Protein AF-A0AAN8UKU8-F1 (afdb_monomer_lite)

Structure (mmCIF, N/CA/C/O backbone):
data_AF-A0AAN8UKU8-F1
#
_entry.id   AF-A0AAN8UKU8-F1
#
loop_
_atom_site.group_PDB
_atom_site.id
_atom_site.type_symbol
_atom_site.label_atom_id
_atom_site.label_alt_id
_atom_site.label_comp_id
_atom_site.label_asym_id
_atom_site.label_entity_id
_atom_site.label_seq_id
_atom_site.pdbx_PDB_ins_code
_atom_site.Cartn_x
_atom_site.Cartn_y
_atom_site.Cartn_z
_atom_site.occupancy
_atom_site.B_iso_or_equiv
_atom_site.auth_seq_id
_atom_site.auth_comp_id
_atom_site.auth_asym_id
_atom_site.auth_atom_id
_atom_site.pdbx_PDB_model_num
ATOM 1 N N . MET A 1 1 ? 60.466 -9.445 -64.587 1.00 42.38 1 MET A N 1
ATOM 2 C CA . MET A 1 1 ? 59.742 -8.185 -64.861 1.00 42.38 1 MET A CA 1
ATOM 3 C C . MET A 1 1 ? 58.478 -8.223 -64.010 1.00 42.38 1 MET A C 1
ATOM 5 O O . MET A 1 1 ? 57.648 -9.085 -64.253 1.00 42.38 1 MET A O 1
ATOM 9 N N . TRP A 1 2 ? 58.398 -7.445 -62.928 1.00 45.12 2 TRP A N 1
ATOM 10 C CA . TRP A 1 2 ? 57.288 -7.535 -61.964 1.00 45.12 2 TRP A CA 1
ATOM 11 C C . TRP A 1 2 ? 56.261 -6.447 -62.275 1.00 45.12 2 TRP A C 1
ATOM 13 O O . TRP A 1 2 ? 56.602 -5.266 -62.288 1.00 45.12 2 TRP A O 1
ATOM 23 N N . ILE A 1 3 ? 55.022 -6.844 -62.565 1.00 56.66 3 ILE A N 1
ATOM 24 C CA . ILE A 1 3 ? 53.928 -5.920 -62.880 1.00 56.66 3 ILE A CA 1
ATOM 25 C C . ILE A 1 3 ? 53.310 -5.457 -61.562 1.00 56.66 3 ILE A C 1
ATOM 27 O O . ILE A 1 3 ? 52.819 -6.264 -60.774 1.00 56.66 3 ILE A O 1
ATOM 31 N N . ARG A 1 4 ? 53.346 -4.147 -61.314 1.00 57.72 4 ARG A N 1
ATOM 32 C CA . ARG A 1 4 ? 52.720 -3.527 -60.146 1.00 57.72 4 ARG A CA 1
ATOM 33 C C . ARG A 1 4 ? 51.265 -3.208 -60.477 1.00 57.72 4 ARG A C 1
ATOM 35 O O . ARG A 1 4 ? 50.993 -2.335 -61.296 1.00 57.72 4 ARG A O 1
ATOM 42 N N . VAL A 1 5 ? 50.337 -3.934 -59.861 1.00 67.69 5 VAL A N 1
ATOM 43 C CA . VAL A 1 5 ? 48.897 -3.693 -60.011 1.00 67.69 5 VAL A CA 1
ATOM 44 C C . VAL A 1 5 ? 48.490 -2.592 -59.034 1.00 67.69 5 VAL A C 1
ATOM 46 O O . VAL A 1 5 ? 48.584 -2.763 -57.821 1.00 67.69 5 VAL A O 1
ATOM 49 N N . ASN A 1 6 ? 48.067 -1.443 -59.561 1.00 62.97 6 ASN A N 1
ATOM 50 C CA . ASN A 1 6 ? 47.547 -0.337 -58.761 1.00 62.97 6 ASN A CA 1
ATOM 51 C C . ASN A 1 6 ? 46.063 -0.576 -58.464 1.00 62.97 6 ASN A C 1
ATOM 53 O O . ASN A 1 6 ? 45.218 -0.432 -59.347 1.00 62.97 6 ASN A O 1
ATOM 57 N N . PHE A 1 7 ? 45.743 -0.917 -57.217 1.00 62.22 7 PHE A N 1
ATOM 58 C CA . PHE A 1 7 ? 44.364 -0.978 -56.743 1.00 62.22 7 PHE A CA 1
ATOM 59 C C . PHE A 1 7 ? 43.878 0.451 -56.457 1.00 62.22 7 PHE A C 1
ATOM 61 O O . PHE A 1 7 ? 44.366 1.108 -55.537 1.00 62.22 7 PHE A O 1
ATOM 68 N N . ARG A 1 8 ? 42.955 0.973 -57.274 1.00 66.88 8 ARG A N 1
ATOM 69 C CA . ARG A 1 8 ? 42.298 2.258 -56.997 1.00 66.88 8 ARG A CA 1
ATOM 70 C C . ARG A 1 8 ? 41.259 2.041 -55.900 1.00 66.88 8 ARG A C 1
ATOM 72 O O . ARG A 1 8 ? 40.207 1.470 -56.158 1.00 66.88 8 ARG A O 1
ATOM 79 N N . ILE A 1 9 ? 41.554 2.513 -54.694 1.00 64.25 9 ILE A N 1
ATOM 80 C CA . ILE A 1 9 ? 40.576 2.603 -53.606 1.00 64.25 9 ILE A CA 1
ATOM 81 C C . ILE A 1 9 ? 39.624 3.753 -53.968 1.00 64.25 9 ILE A C 1
ATOM 83 O O . ILE A 1 9 ? 39.994 4.924 -53.897 1.00 64.25 9 ILE A O 1
ATOM 87 N N . SER A 1 10 ? 38.427 3.430 -54.457 1.00 68.06 10 SER A N 1
ATOM 88 C CA . SER A 1 10 ? 37.346 4.404 -54.647 1.00 68.06 10 SER A CA 1
ATOM 89 C C . SER A 1 10 ? 36.848 4.908 -53.288 1.00 68.06 10 SER A C 1
ATOM 91 O O . SER A 1 10 ? 36.832 4.138 -52.331 1.00 68.06 10 SER A O 1
ATOM 93 N N . LYS A 1 11 ? 36.463 6.193 -53.220 1.00 70.19 11 LYS A N 1
ATOM 94 C CA . LYS A 1 11 ? 36.044 6.929 -52.011 1.00 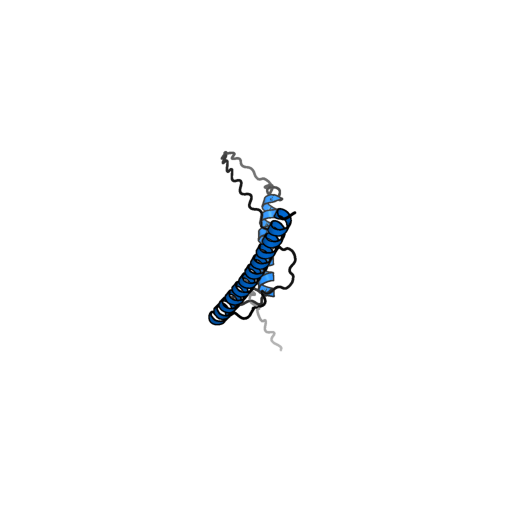70.19 11 LYS A CA 1
ATOM 95 C C . LYS A 1 11 ? 35.213 6.071 -51.044 1.00 70.19 11 LYS A C 1
ATOM 97 O O . LYS A 1 11 ? 34.247 5.438 -51.466 1.00 70.19 11 LYS A O 1
ATOM 102 N N . SER A 1 12 ? 35.578 6.087 -49.761 1.00 70.06 12 SER A N 1
ATOM 103 C CA . SER A 1 12 ? 34.779 5.497 -48.688 1.00 70.06 12 SER A CA 1
ATOM 104 C C . SER A 1 12 ? 33.402 6.156 -48.675 1.00 70.06 12 SER A C 1
ATOM 106 O O . SER A 1 12 ? 33.301 7.365 -48.494 1.00 70.06 12 SER A O 1
ATOM 108 N N . SER A 1 13 ? 32.349 5.376 -48.904 1.00 69.06 13 SER A N 1
ATOM 109 C CA . SER A 1 13 ? 30.979 5.803 -48.626 1.00 69.06 13 SER A CA 1
ATOM 110 C C . SER A 1 13 ? 30.897 6.179 -47.146 1.00 69.06 13 SER A C 1
ATOM 112 O O . SER A 1 13 ? 31.046 5.301 -46.298 1.00 69.06 13 SER A O 1
ATOM 114 N N . GLU A 1 14 ? 30.694 7.456 -46.823 1.00 75.00 14 GLU A N 1
ATOM 115 C CA . GLU A 1 14 ? 30.370 7.891 -45.461 1.00 75.00 14 GLU A CA 1
ATOM 116 C C . GLU A 1 14 ? 28.946 7.426 -45.158 1.00 75.00 14 GLU A C 1
ATOM 118 O O . GLU A 1 14 ? 27.961 8.053 -45.539 1.00 75.00 14 GLU A O 1
ATOM 123 N N . ILE A 1 15 ? 28.835 6.240 -44.562 1.00 75.50 15 ILE A N 1
ATOM 124 C CA . ILE A 1 15 ? 27.558 5.722 -44.080 1.00 75.50 15 ILE A CA 1
ATOM 125 C C . ILE A 1 15 ? 27.179 6.581 -42.867 1.00 75.50 15 ILE A C 1
ATOM 127 O O . ILE A 1 15 ? 27.991 6.673 -41.940 1.00 75.50 15 ILE A O 1
ATOM 131 N N . PRO A 1 16 ? 25.992 7.216 -42.850 1.00 78.88 16 PRO A N 1
ATOM 132 C CA . PRO A 1 16 ? 25.556 7.979 -41.692 1.00 78.88 16 PRO A CA 1
ATOM 133 C C . PRO A 1 16 ? 25.491 7.052 -40.479 1.00 78.88 16 PRO A C 1
ATOM 135 O O . PRO A 1 16 ? 25.041 5.907 -40.580 1.00 78.88 16 PRO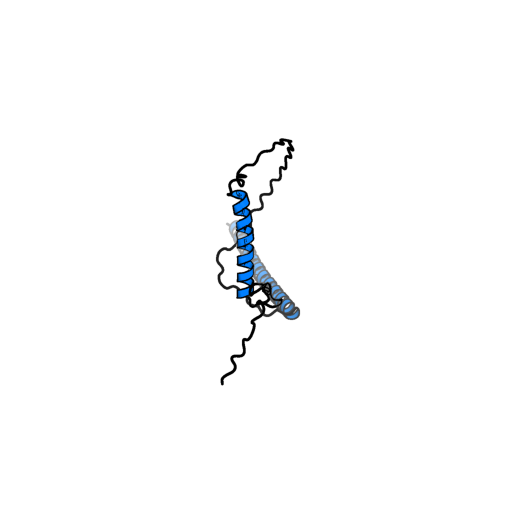 A O 1
ATOM 138 N N . ALA A 1 17 ? 25.979 7.539 -39.339 1.00 82.69 17 ALA A N 1
ATOM 139 C CA . ALA A 1 17 ? 25.944 6.778 -38.103 1.00 82.69 17 ALA A CA 1
ATOM 140 C C . ALA A 1 17 ? 24.490 6.412 -37.781 1.00 82.69 17 ALA A C 1
ATOM 142 O O . ALA A 1 17 ? 23.619 7.277 -37.722 1.00 82.69 17 ALA A O 1
ATOM 143 N N . VAL A 1 18 ? 24.232 5.116 -37.609 1.00 84.44 18 VAL A N 1
ATOM 144 C CA . VAL A 1 18 ? 22.926 4.625 -37.169 1.00 84.44 18 VAL A CA 1
ATOM 145 C C . VAL A 1 18 ? 22.707 5.114 -35.743 1.00 84.44 18 VAL A C 1
ATOM 147 O O . VAL A 1 18 ? 23.523 4.835 -34.864 1.00 84.44 18 VAL A O 1
ATOM 150 N N . GLU A 1 19 ? 21.614 5.841 -35.520 1.00 82.38 19 GLU A N 1
ATOM 151 C CA . GLU A 1 19 ? 21.183 6.241 -34.184 1.00 82.38 19 GLU A CA 1
ATOM 152 C C . GLU A 1 19 ? 20.788 4.985 -33.403 1.00 82.38 19 GLU A C 1
ATOM 154 O O . GLU A 1 19 ? 19.782 4.334 -33.689 1.00 82.38 19 GLU A O 1
ATOM 159 N N . VAL A 1 20 ? 21.630 4.601 -32.445 1.00 85.38 20 VAL A N 1
ATOM 160 C CA . VAL A 1 20 ? 21.353 3.501 -31.523 1.00 85.38 20 VAL A CA 1
ATOM 161 C C . VAL A 1 20 ? 20.831 4.110 -30.234 1.00 85.38 20 VAL A C 1
ATOM 163 O O . VAL A 1 20 ? 21.510 4.922 -29.605 1.00 85.38 20 VAL A O 1
ATOM 166 N N . GLU A 1 21 ? 19.622 3.719 -29.845 1.00 81.69 21 GLU A N 1
ATOM 167 C CA . GLU A 1 21 ? 19.043 4.134 -28.572 1.00 81.69 21 GLU A CA 1
ATOM 168 C C . GLU A 1 21 ? 19.895 3.655 -27.389 1.00 81.69 21 GLU A C 1
ATOM 170 O O . GLU A 1 21 ? 20.509 2.583 -27.422 1.00 81.69 21 GLU A O 1
ATOM 175 N N . SER A 1 22 ? 19.906 4.448 -26.317 1.00 83.62 22 SER A N 1
ATOM 176 C CA . SER A 1 22 ? 20.620 4.113 -25.089 1.00 83.62 22 SER A CA 1
ATOM 177 C C . SER A 1 22 ? 20.168 2.757 -24.517 1.00 83.62 22 SER A C 1
ATOM 179 O O . SER A 1 22 ? 18.987 2.394 -24.599 1.00 83.62 22 SER A O 1
ATOM 181 N N . PRO A 1 23 ? 21.082 1.994 -23.889 1.00 85.06 23 PRO A N 1
ATOM 182 C CA . PRO A 1 23 ? 20.710 0.766 -23.203 1.00 85.06 23 PRO A CA 1
ATOM 183 C C . PRO A 1 23 ? 19.662 1.077 -22.130 1.00 85.06 23 PRO A C 1
ATOM 185 O O . PRO A 1 23 ? 19.882 1.935 -21.286 1.00 85.06 23 PRO A O 1
ATOM 188 N N . GLY A 1 24 ? 18.524 0.380 -22.165 1.00 90.81 24 GLY A N 1
ATOM 189 C CA . GLY A 1 24 ? 17.388 0.659 -21.275 1.00 90.81 24 GLY A CA 1
ATOM 190 C C . GLY A 1 24 ? 16.097 1.076 -21.982 1.00 90.81 24 GLY A C 1
ATOM 191 O O . GLY A 1 24 ? 15.041 1.028 -21.351 1.00 90.81 24 GLY A O 1
ATOM 192 N N . CYS A 1 25 ? 16.160 1.394 -23.280 1.00 89.44 25 CYS A N 1
ATOM 193 C CA . CYS A 1 25 ? 15.001 1.785 -24.099 1.00 89.44 25 CYS A CA 1
ATOM 194 C C . CYS A 1 25 ? 14.310 0.624 -24.842 1.00 89.44 25 CYS A C 1
ATOM 196 O O . CYS A 1 25 ? 13.352 0.834 -25.579 1.00 89.44 25 CYS A O 1
ATOM 198 N N . SER A 1 26 ? 14.761 -0.623 -24.664 1.00 91.00 26 SER A N 1
ATOM 199 C CA . SER A 1 26 ? 14.104 -1.777 -25.293 1.00 91.00 26 SER A CA 1
ATOM 200 C C . SER A 1 26 ? 12.743 -2.084 -24.648 1.00 91.00 26 SER A C 1
ATOM 202 O O . SER A 1 26 ? 12.439 -1.613 -23.558 1.00 91.00 26 SER A O 1
ATOM 204 N N . TYR A 1 27 ? 11.914 -2.920 -25.286 1.00 92.31 27 TYR A N 1
ATOM 205 C CA . TYR A 1 27 ? 10.594 -3.302 -24.749 1.00 92.31 27 TYR A CA 1
ATOM 206 C C . TYR A 1 27 ? 10.659 -4.038 -23.394 1.00 92.31 27 TYR A C 1
ATOM 208 O O . TYR A 1 27 ? 9.709 -4.003 -22.615 1.00 92.31 27 TYR A O 1
ATOM 216 N N . ASN A 1 28 ? 11.770 -4.722 -23.106 1.00 94.12 28 ASN A N 1
ATOM 217 C CA . ASN A 1 28 ? 11.976 -5.451 -21.852 1.00 94.12 28 ASN A CA 1
ATOM 218 C C . ASN A 1 28 ? 13.414 -5.243 -21.340 1.00 94.12 28 ASN A C 1
ATOM 220 O O . ASN A 1 28 ? 14.238 -6.161 -21.436 1.00 94.12 28 ASN A O 1
ATOM 224 N N . PRO A 1 29 ? 13.742 -4.035 -20.853 1.00 93.00 29 PRO A N 1
ATOM 225 C CA . PRO A 1 29 ? 15.081 -3.698 -20.406 1.00 93.00 29 PRO A CA 1
ATOM 226 C C . PRO A 1 29 ? 15.364 -4.304 -19.027 1.00 93.00 29 PRO A C 1
ATOM 228 O O . PRO A 1 29 ? 14.458 -4.616 -18.249 1.00 93.00 29 PRO A O 1
ATOM 231 N N . LEU A 1 30 ? 16.649 -4.449 -18.698 1.00 90.88 30 LEU A N 1
ATOM 232 C CA . LEU A 1 30 ? 17.055 -4.704 -17.318 1.00 90.88 30 LEU A CA 1
ATOM 233 C C . LEU A 1 30 ? 16.681 -3.495 -16.452 1.00 90.88 30 LEU A C 1
ATOM 235 O O . LEU A 1 30 ? 16.711 -2.358 -16.921 1.00 90.88 30 LEU A O 1
ATOM 239 N N . PHE A 1 31 ? 16.333 -3.750 -15.188 1.00 91.56 31 PHE A N 1
ATOM 240 C CA . PHE A 1 31 ? 15.837 -2.718 -14.274 1.00 91.56 31 PHE A CA 1
ATOM 241 C C . PHE A 1 31 ? 16.802 -1.531 -14.156 1.00 91.56 31 PHE A C 1
ATOM 243 O O . PHE A 1 31 ? 16.373 -0.401 -14.352 1.00 91.56 31 PHE A O 1
ATOM 250 N N . GLU A 1 32 ? 18.089 -1.801 -13.922 1.00 93.75 32 GLU A N 1
ATOM 251 C CA . GLU A 1 32 ? 19.125 -0.766 -13.788 1.00 93.75 32 GLU A CA 1
ATOM 252 C C . GLU A 1 32 ? 19.223 0.100 -15.047 1.00 93.75 32 GLU A C 1
ATOM 254 O O . GLU A 1 32 ? 19.072 1.312 -14.979 1.00 93.75 32 GLU A O 1
ATOM 259 N N . SER A 1 33 ? 19.336 -0.522 -16.225 1.00 94.12 33 SER A N 1
ATOM 260 C CA . SER A 1 33 ? 19.442 0.215 -17.489 1.00 94.12 33 SER A CA 1
ATOM 261 C C . SER A 1 33 ? 18.216 1.092 -17.764 1.00 94.12 33 SER A C 1
ATOM 263 O O . SER A 1 33 ? 18.338 2.179 -18.321 1.00 94.12 33 SER A O 1
ATOM 265 N N . HIS A 1 34 ? 17.022 0.646 -17.363 1.00 95.00 34 HIS A N 1
ATOM 266 C CA . HIS A 1 34 ? 15.818 1.465 -17.479 1.00 95.00 34 HIS A CA 1
ATOM 267 C C . HIS A 1 34 ? 15.853 2.680 -16.543 1.00 95.00 34 HIS A C 1
ATOM 269 O O . HIS A 1 34 ? 15.506 3.779 -16.970 1.00 95.00 34 HIS A O 1
ATOM 275 N N . GLN A 1 35 ? 16.294 2.500 -15.292 1.00 96.75 35 GLN A N 1
ATOM 276 C CA . GLN A 1 35 ? 16.450 3.608 -14.344 1.00 96.75 35 GLN A CA 1
ATOM 277 C C . GLN A 1 35 ? 17.491 4.614 -14.833 1.00 96.75 35 GLN A C 1
ATOM 279 O O . GLN A 1 35 ? 17.220 5.813 -14.820 1.00 96.75 35 GLN A O 1
ATOM 284 N N . ASP A 1 36 ? 18.625 4.135 -15.342 1.00 94.62 36 ASP A N 1
ATOM 285 C CA . ASP A 1 36 ? 19.664 4.990 -15.912 1.00 94.62 36 ASP A CA 1
ATOM 286 C C . ASP A 1 36 ? 19.117 5.808 -17.087 1.00 94.62 36 ASP A C 1
ATOM 288 O O . ASP A 1 36 ? 19.337 7.018 -17.162 1.00 94.62 36 ASP A O 1
ATOM 292 N N . SER A 1 37 ? 18.346 5.185 -17.983 1.00 94.12 37 SER A N 1
ATOM 293 C CA . SER A 1 37 ? 17.708 5.892 -19.098 1.00 94.12 37 SER A CA 1
ATOM 294 C C . SER A 1 37 ? 16.729 6.970 -18.623 1.00 94.12 37 SER A C 1
ATOM 296 O O . SER A 1 37 ? 16.703 8.065 -19.190 1.00 94.12 37 SER A O 1
ATOM 298 N N . LEU A 1 38 ? 15.923 6.681 -17.596 1.00 94.94 38 LEU A N 1
ATOM 299 C CA . LEU A 1 38 ? 15.001 7.657 -17.012 1.00 94.94 38 LEU A CA 1
ATOM 300 C C . LEU A 1 38 ? 15.759 8.809 -16.346 1.00 94.94 38 LEU A C 1
ATOM 302 O O . LEU A 1 38 ? 15.389 9.965 -16.537 1.00 94.94 38 LEU A O 1
ATOM 306 N N . ALA A 1 39 ? 16.838 8.515 -15.619 1.00 94.94 39 ALA A N 1
ATOM 307 C CA . ALA A 1 39 ? 17.661 9.524 -14.963 1.00 94.94 39 ALA A CA 1
ATOM 308 C C . ALA A 1 39 ? 18.255 10.511 -15.978 1.00 94.94 39 ALA A C 1
ATOM 310 O O . ALA A 1 39 ? 18.138 11.722 -15.796 1.00 94.94 39 ALA A O 1
ATOM 311 N N . HIS A 1 40 ? 18.806 10.012 -17.088 1.00 93.25 40 HIS A N 1
ATOM 312 C CA . HIS A 1 40 ? 19.319 10.868 -18.163 1.00 93.25 40 HIS A CA 1
ATOM 313 C C . HIS A 1 40 ? 18.226 11.753 -18.779 1.00 93.25 40 HIS A C 1
ATOM 315 O O . HIS A 1 40 ? 18.465 12.932 -19.039 1.00 93.25 40 HIS A O 1
ATOM 321 N N . ALA A 1 41 ? 17.023 11.209 -18.995 1.00 94.06 41 ALA A N 1
ATOM 322 C CA . ALA A 1 41 ? 15.900 11.982 -19.520 1.00 94.06 41 ALA A CA 1
ATOM 323 C C . ALA A 1 41 ? 15.486 13.109 -18.559 1.00 94.06 41 ALA A C 1
ATOM 325 O O . ALA A 1 41 ? 15.307 14.246 -18.992 1.00 94.06 41 ALA A O 1
ATOM 326 N N . VAL A 1 42 ? 15.405 12.819 -17.257 1.00 95.94 42 VAL A N 1
ATOM 327 C CA . VAL A 1 42 ? 15.080 13.817 -16.226 1.00 95.94 42 VAL A CA 1
ATOM 328 C C . VAL A 1 42 ? 16.138 14.913 -16.169 1.00 95.94 42 VAL A C 1
ATOM 330 O O . VAL A 1 42 ? 15.780 16.087 -16.169 1.00 95.94 42 VAL A O 1
ATOM 333 N N . VAL A 1 43 ? 17.428 14.559 -16.175 1.00 95.62 43 VAL A N 1
ATOM 334 C CA . VAL A 1 43 ? 18.523 15.544 -16.186 1.00 95.62 43 VAL A CA 1
ATOM 335 C C . VAL A 1 43 ? 18.395 16.478 -17.385 1.00 95.62 43 VAL A C 1
ATOM 337 O O . VAL A 1 43 ? 18.453 17.690 -17.215 1.00 95.62 43 VAL A O 1
ATOM 340 N N . LYS A 1 44 ? 18.136 15.937 -18.580 1.00 93.94 44 LYS A N 1
ATOM 341 C CA . LYS A 1 44 ? 17.973 16.743 -19.795 1.00 93.94 44 LYS A CA 1
ATOM 342 C C . LYS A 1 44 ? 16.789 17.709 -19.709 1.00 93.94 44 LYS A C 1
ATOM 344 O O . LYS A 1 44 ? 16.897 18.833 -20.190 1.00 93.94 44 LYS A O 1
ATOM 349 N N . GLU A 1 45 ? 15.666 17.293 -19.125 1.00 92.50 45 GLU A N 1
ATOM 350 C CA . GLU A 1 45 ? 14.529 18.197 -18.916 1.00 92.50 45 GLU A CA 1
ATOM 351 C C . GLU A 1 45 ? 14.848 19.269 -17.870 1.00 92.50 45 GLU A C 1
ATOM 353 O O . GLU A 1 45 ? 14.585 20.445 -18.110 1.00 92.50 45 GLU A O 1
ATOM 358 N N . MET A 1 46 ? 15.505 18.908 -16.767 1.00 94.75 46 MET A N 1
ATOM 359 C CA . MET A 1 46 ? 15.917 19.877 -15.745 1.00 94.75 46 MET A CA 1
ATOM 360 C C . MET A 1 46 ? 16.931 20.885 -16.293 1.00 94.75 46 MET A C 1
ATOM 362 O O . MET A 1 46 ? 16.810 22.077 -16.037 1.00 94.75 46 MET A O 1
ATOM 366 N N . GLU A 1 47 ? 17.881 20.452 -17.123 1.00 90.38 47 GLU A N 1
ATOM 367 C CA . GLU A 1 47 ? 18.797 21.356 -17.823 1.00 90.38 47 GLU A CA 1
ATOM 368 C C . GLU A 1 47 ? 18.064 22.370 -18.709 1.00 90.38 47 GLU A C 1
ATOM 370 O O . GLU A 1 47 ? 18.514 23.510 -18.812 1.00 90.38 47 GLU A O 1
ATOM 375 N N . LYS A 1 48 ? 16.955 21.988 -19.357 1.00 90.19 48 LYS A N 1
ATOM 376 C CA . LYS A 1 48 ? 16.145 22.932 -20.144 1.00 90.19 48 LYS A CA 1
ATOM 377 C C . LYS A 1 48 ? 15.462 23.957 -19.249 1.00 90.19 48 LYS A C 1
ATOM 379 O O . LYS A 1 48 ? 15.495 25.137 -19.583 1.00 90.19 48 LYS A O 1
ATOM 384 N N . VAL A 1 49 ? 14.888 23.513 -18.129 1.00 89.06 49 VAL A N 1
ATOM 385 C CA . VAL A 1 49 ? 14.264 24.402 -17.138 1.00 89.06 49 VAL A CA 1
ATOM 386 C C . VAL A 1 49 ? 15.297 25.403 -16.620 1.00 89.06 49 VAL A C 1
ATOM 388 O O . VAL A 1 49 ? 15.100 26.607 -16.743 1.00 89.06 49 VAL A O 1
ATOM 391 N N . TYR A 1 50 ? 16.466 24.928 -16.182 1.00 87.00 50 TYR A N 1
ATOM 392 C CA . TYR A 1 50 ? 17.529 25.805 -15.688 1.00 87.00 50 TYR A CA 1
ATOM 393 C C . TYR A 1 50 ? 18.070 26.762 -16.750 1.00 87.00 50 TYR A C 1
ATOM 395 O O . TYR A 1 50 ? 18.375 27.906 -16.431 1.00 87.00 50 TYR A O 1
ATOM 403 N N . LYS A 1 51 ? 18.185 26.341 -18.015 1.00 85.44 51 LYS A N 1
ATOM 404 C CA . LYS A 1 51 ? 18.594 27.246 -19.102 1.00 85.44 51 LYS A CA 1
ATOM 405 C C . LYS A 1 51 ? 17.560 28.342 -19.361 1.00 85.44 51 LYS A C 1
ATOM 407 O O . LYS A 1 51 ? 17.965 29.456 -19.668 1.00 85.44 51 LYS A O 1
ATOM 412 N N . GLY A 1 52 ? 16.268 28.037 -19.226 1.00 79.12 52 GLY A N 1
ATOM 413 C CA . GLY A 1 52 ? 15.191 29.022 -19.351 1.00 79.12 52 GLY A CA 1
ATOM 414 C C . GLY A 1 52 ? 15.104 29.991 -18.169 1.00 79.12 52 GLY A C 1
ATOM 415 O O . GLY A 1 52 ? 14.729 31.140 -18.362 1.00 79.12 52 GLY A O 1
ATOM 416 N N . GLU A 1 53 ? 15.471 29.547 -16.965 1.00 75.50 53 GLU A N 1
ATOM 417 C CA . GLU A 1 53 ? 15.347 30.347 -15.736 1.00 75.50 53 GLU A CA 1
ATOM 418 C C . GLU A 1 53 ? 16.624 31.115 -15.344 1.00 75.50 53 GLU A C 1
ATOM 420 O O . GLU A 1 53 ? 16.530 32.178 -14.735 1.00 75.50 53 GLU A O 1
ATOM 425 N N . LEU A 1 54 ? 17.819 30.598 -15.663 1.00 64.69 54 LEU A N 1
ATOM 426 C CA . LEU A 1 54 ? 19.114 31.192 -15.278 1.00 64.69 54 LEU A CA 1
ATOM 427 C C . LEU A 1 54 ? 19.953 31.722 -16.449 1.00 64.69 54 LEU A C 1
ATOM 429 O O . LEU A 1 54 ? 20.980 32.363 -16.212 1.00 64.69 54 LEU A O 1
ATOM 433 N N . GLY A 1 55 ? 19.583 31.433 -17.696 1.00 60.94 55 GLY A N 1
ATOM 434 C CA . GLY A 1 55 ? 20.315 31.943 -18.851 1.00 60.94 55 GLY A CA 1
ATOM 435 C C . GLY A 1 55 ? 20.016 33.429 -19.068 1.00 60.94 55 GLY A C 1
ATOM 436 O O . GLY A 1 55 ? 18.840 33.788 -19.095 1.00 60.94 55 GLY A O 1
ATOM 437 N N . PRO A 1 56 ? 21.017 34.312 -19.258 1.00 66.56 56 PRO A N 1
ATOM 438 C CA . PRO A 1 56 ? 20.735 35.577 -19.923 1.00 66.56 56 PRO A CA 1
ATOM 439 C C . PRO A 1 56 ? 20.119 35.257 -21.290 1.00 66.56 56 PRO A C 1
ATOM 441 O O . PRO A 1 56 ? 20.568 34.317 -21.955 1.00 66.56 56 PRO A O 1
ATOM 444 N N . GLU A 1 57 ? 19.087 36.011 -21.680 1.00 62.38 57 GLU A N 1
ATOM 445 C CA . GLU A 1 57 ? 18.559 35.978 -23.045 1.00 62.38 57 GLU A CA 1
ATOM 446 C C . GLU A 1 57 ? 19.764 36.014 -24.000 1.00 62.38 57 GLU A C 1
ATOM 448 O O . GLU A 1 57 ? 20.668 36.829 -23.766 1.00 62.38 57 GLU A O 1
ATOM 453 N N . PRO A 1 58 ? 19.876 35.076 -24.964 1.00 62.16 58 PRO A N 1
ATOM 454 C CA . PRO A 1 58 ? 21.005 35.060 -25.877 1.00 62.16 58 PRO A CA 1
ATOM 455 C C . PRO A 1 58 ? 21.097 36.449 -26.488 1.00 62.16 58 PRO A C 1
ATOM 457 O O . PRO A 1 58 ? 20.166 36.897 -27.149 1.00 62.16 58 PRO A O 1
ATOM 460 N N . VAL A 1 59 ? 22.179 37.159 -26.180 1.00 60.25 59 VAL A N 1
ATOM 461 C CA . VAL A 1 59 ? 22.406 38.471 -26.763 1.00 60.25 59 VAL A CA 1
ATOM 462 C C . VAL A 1 59 ? 22.679 38.182 -28.227 1.00 60.25 59 VAL A C 1
ATOM 464 O O . VAL A 1 59 ? 23.705 37.580 -28.544 1.00 60.25 59 VAL A O 1
ATOM 467 N N . ASP A 1 60 ? 21.723 38.511 -29.092 1.00 59.44 60 ASP A N 1
ATOM 468 C CA . ASP A 1 60 ? 21.945 38.497 -30.528 1.00 59.44 60 ASP A CA 1
ATOM 469 C C . ASP A 1 60 ? 23.117 39.448 -30.789 1.00 59.44 60 ASP A C 1
ATOM 471 O O . ASP A 1 60 ? 23.019 40.662 -30.582 1.00 59.44 60 ASP A O 1
ATOM 475 N N . ASP A 1 61 ? 24.269 38.877 -31.151 1.00 57.91 61 ASP A N 1
ATOM 476 C CA . ASP A 1 61 ? 25.415 39.631 -31.643 1.00 57.91 61 ASP A CA 1
ATOM 477 C C . ASP A 1 61 ? 24.941 40.333 -32.921 1.00 57.91 61 ASP A C 1
ATOM 479 O O . ASP A 1 61 ? 24.780 39.707 -33.968 1.00 57.91 61 ASP A O 1
ATOM 483 N N . GLY A 1 62 ? 24.586 41.607 -32.758 1.00 45.94 62 GLY A N 1
ATOM 484 C CA . GLY A 1 62 ? 23.656 42.311 -33.625 1.00 45.94 62 GLY A CA 1
ATOM 485 C C . GLY A 1 62 ? 23.999 42.305 -35.109 1.00 45.94 62 GLY A C 1
ATOM 486 O O . GLY A 1 62 ? 25.131 42.570 -35.502 1.00 45.94 62 GLY A O 1
ATOM 487 N N . ASP A 1 63 ? 22.948 42.139 -35.904 1.00 46.03 63 ASP A N 1
ATOM 488 C CA . ASP A 1 63 ? 22.746 42.905 -37.124 1.00 46.03 63 ASP A CA 1
ATOM 489 C C . ASP A 1 63 ? 21.318 43.478 -37.066 1.00 46.03 63 ASP A C 1
ATOM 491 O O . ASP A 1 63 ? 20.355 42.773 -36.759 1.00 46.03 63 ASP A O 1
ATOM 495 N N . ASP A 1 64 ? 21.231 44.792 -37.271 1.00 49.66 64 ASP A N 1
ATOM 496 C CA . ASP A 1 64 ? 20.048 45.647 -37.168 1.00 49.66 64 ASP A CA 1
ATOM 497 C C . ASP A 1 64 ? 18.803 45.088 -37.887 1.00 49.66 64 ASP A C 1
ATOM 499 O O . ASP A 1 64 ? 18.863 44.766 -39.070 1.00 49.66 64 ASP A O 1
ATOM 503 N N . ASP A 1 65 ? 17.643 45.070 -37.216 1.00 42.41 65 ASP A N 1
ATOM 504 C CA . ASP A 1 65 ? 16.481 45.860 -37.654 1.00 42.41 65 ASP A CA 1
ATOM 505 C C . ASP A 1 65 ? 15.270 45.739 -36.702 1.00 42.41 65 ASP A C 1
ATOM 507 O O . ASP A 1 65 ? 14.840 44.675 -36.264 1.00 42.41 65 ASP A O 1
ATOM 511 N N . VAL A 1 66 ? 14.707 46.908 -36.411 1.00 48.28 66 VAL A N 1
ATOM 512 C CA . VAL A 1 66 ? 13.598 47.228 -35.502 1.00 48.28 66 VAL A CA 1
ATOM 513 C C . VAL A 1 66 ? 12.287 46.494 -35.834 1.00 48.28 66 VAL A C 1
ATOM 515 O O . VAL A 1 66 ? 11.824 46.557 -36.974 1.00 48.28 66 VAL A O 1
ATOM 518 N N . LYS A 1 67 ? 11.580 45.983 -34.809 1.00 40.72 67 LYS A N 1
ATOM 519 C CA . LYS A 1 67 ? 10.124 46.205 -34.647 1.00 40.72 67 LYS A CA 1
ATOM 520 C C . LYS A 1 67 ? 9.606 45.868 -33.247 1.00 40.72 67 LYS A C 1
ATOM 522 O O . LYS A 1 67 ? 9.384 44.721 -32.885 1.00 40.72 67 LYS A O 1
ATOM 527 N N . GLU A 1 68 ? 9.375 46.940 -32.506 1.00 52.12 68 GLU A N 1
ATOM 528 C CA . GLU A 1 68 ? 8.551 47.023 -31.309 1.00 52.12 68 GLU A CA 1
ATOM 529 C C . GLU A 1 68 ? 7.068 46.870 -31.705 1.00 52.12 68 GLU A C 1
ATOM 531 O O . GLU A 1 68 ? 6.543 47.701 -32.447 1.00 52.12 68 GLU A O 1
ATOM 536 N N . GLU A 1 69 ? 6.379 45.827 -31.231 1.00 46.44 69 GLU A N 1
ATOM 537 C CA . GLU A 1 69 ? 4.920 45.869 -31.070 1.00 46.44 69 GLU A CA 1
ATOM 538 C C . GLU A 1 69 ? 4.469 44.970 -29.907 1.00 46.44 69 GLU A C 1
ATOM 540 O O . GLU A 1 69 ? 4.743 43.774 -29.850 1.00 46.44 69 GLU A O 1
ATOM 545 N N . ASN A 1 70 ? 3.800 45.624 -28.963 1.00 46.69 70 ASN A N 1
ATOM 546 C CA . ASN A 1 70 ? 3.223 45.134 -27.718 1.00 46.69 70 ASN A CA 1
ATOM 547 C C . ASN A 1 70 ? 2.353 43.882 -27.874 1.00 46.69 70 ASN A C 1
ATOM 549 O O . ASN A 1 70 ? 1.560 43.815 -28.806 1.00 46.69 70 ASN A O 1
ATOM 553 N N . LEU A 1 71 ? 2.356 43.006 -26.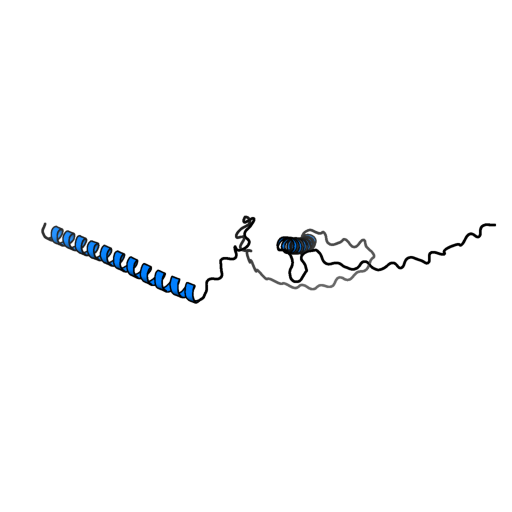864 1.00 43.44 71 LEU A N 1
ATOM 554 C CA . LEU A 1 71 ? 1.167 42.249 -26.456 1.00 43.44 71 LEU A CA 1
ATOM 555 C C . LEU A 1 71 ? 1.281 41.883 -24.969 1.00 43.44 71 LEU A C 1
ATOM 557 O O . LEU A 1 71 ? 1.861 40.867 -24.591 1.00 43.44 71 LEU A O 1
ATOM 561 N N . ASP A 1 72 ? 0.695 42.739 -24.133 1.00 47.97 72 ASP A N 1
ATOM 562 C CA . ASP A 1 72 ? 0.331 42.414 -22.759 1.00 47.97 72 ASP A CA 1
ATOM 563 C C . ASP A 1 72 ? -0.602 41.197 -22.747 1.00 47.97 72 ASP A C 1
ATOM 565 O O . ASP A 1 72 ? -1.678 41.228 -23.352 1.00 47.97 72 ASP A O 1
ATOM 569 N N . GLN A 1 73 ? -0.250 40.151 -22.000 1.00 45.69 73 GLN A N 1
ATOM 570 C CA . GLN A 1 73 ? -1.225 39.171 -21.527 1.00 45.69 73 GLN A CA 1
ATOM 571 C C . GLN A 1 73 ? -0.920 38.767 -20.086 1.00 45.69 73 GLN A C 1
ATOM 573 O O . GLN A 1 73 ? -0.069 37.931 -19.793 1.00 45.69 73 GLN A O 1
ATOM 578 N N . HIS A 1 74 ? -1.676 39.395 -19.185 1.00 49.75 74 HIS A N 1
ATOM 579 C CA . HIS A 1 74 ? -1.926 38.929 -17.831 1.00 49.75 74 HIS A CA 1
ATOM 580 C C . HIS A 1 74 ? -2.383 37.465 -17.849 1.00 49.75 74 HIS A C 1
ATOM 582 O O . HIS A 1 74 ? -3.434 37.143 -18.403 1.00 49.75 74 HIS A O 1
ATOM 588 N N . GLY A 1 75 ? -1.622 36.604 -17.180 1.00 40.75 75 GLY A N 1
ATOM 589 C CA . GLY A 1 75 ? -2.011 35.241 -16.845 1.00 40.75 75 GLY A CA 1
ATOM 590 C C . GLY A 1 75 ? -1.694 34.976 -15.383 1.00 40.75 75 GLY A C 1
ATOM 591 O O . GLY A 1 75 ? -0.657 34.407 -15.070 1.00 40.75 75 GLY A O 1
ATOM 592 N N . ASP A 1 76 ? -2.574 35.445 -14.502 1.00 52.00 76 ASP A N 1
ATOM 593 C CA . ASP A 1 76 ? -2.635 34.997 -13.114 1.00 52.00 76 ASP A CA 1
ATOM 594 C C . ASP A 1 76 ? -3.028 33.513 -13.097 1.00 52.00 76 ASP A C 1
ATOM 596 O O . ASP A 1 76 ? -4.096 33.131 -13.584 1.00 52.00 76 ASP A O 1
ATOM 600 N N . ALA A 1 77 ? -2.131 32.677 -12.589 1.00 45.25 77 ALA A N 1
ATOM 601 C CA . ALA A 1 77 ? -2.440 31.316 -12.194 1.00 45.25 77 ALA A CA 1
ATOM 602 C C . ALA A 1 77 ? -1.493 30.911 -11.062 1.00 45.25 77 ALA A C 1
ATOM 604 O O . ALA A 1 77 ? -0.506 30.202 -11.266 1.00 45.25 77 ALA A O 1
ATOM 605 N N . GLU A 1 78 ? -1.831 31.351 -9.849 1.00 55.59 78 GLU A N 1
ATOM 606 C 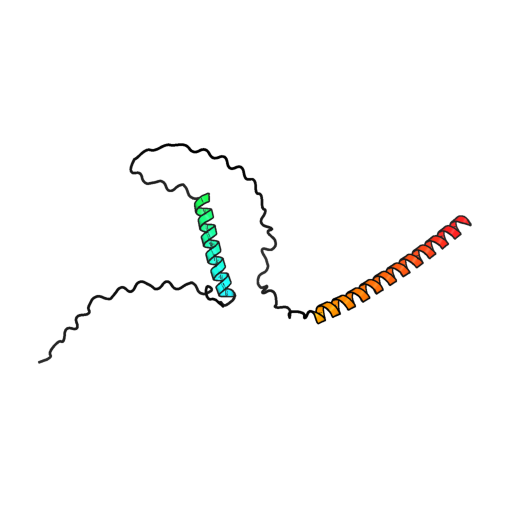CA . GLU A 1 78 ? -1.530 30.585 -8.642 1.00 55.59 78 GLU A CA 1
ATOM 607 C C . GLU A 1 78 ? -1.941 29.120 -8.851 1.00 55.59 78 GLU A C 1
ATOM 609 O O . GLU A 1 78 ? -3.124 28.776 -8.875 1.00 55.59 78 GLU A O 1
ATOM 614 N N . VAL A 1 79 ? -0.956 28.234 -8.960 1.00 51.31 79 VAL A N 1
ATOM 615 C CA . VAL A 1 79 ? -1.113 26.833 -8.575 1.00 51.31 79 VAL A CA 1
ATOM 616 C C . VAL A 1 79 ? 0.154 26.435 -7.836 1.00 51.31 79 VAL A C 1
ATOM 618 O O . VAL A 1 79 ? 1.069 25.830 -8.391 1.00 51.31 79 VAL A O 1
ATOM 621 N N . GLU A 1 80 ? 0.184 26.766 -6.549 1.00 54.97 80 GLU A N 1
ATOM 622 C CA . GLU A 1 80 ? 0.988 26.019 -5.593 1.00 54.97 80 GLU A CA 1
ATOM 623 C C . GLU A 1 80 ? 0.515 24.562 -5.633 1.00 54.97 80 GLU A C 1
ATOM 625 O O . GLU A 1 80 ? -0.572 24.205 -5.170 1.00 54.97 80 GLU A O 1
ATOM 630 N N . LYS A 1 81 ? 1.322 23.701 -6.241 1.00 54.16 81 LYS A N 1
ATOM 631 C CA . LYS A 1 81 ? 1.297 22.278 -5.930 1.00 54.16 81 LYS A CA 1
ATOM 632 C C . LYS A 1 81 ? 2.672 21.931 -5.420 1.00 54.16 81 LYS A C 1
ATOM 634 O O . LYS A 1 81 ? 3.585 21.678 -6.203 1.00 54.16 81 LYS A O 1
ATOM 639 N N . GLU A 1 82 ? 2.782 21.940 -4.097 1.00 53.41 82 GLU A N 1
ATOM 640 C CA . GLU A 1 82 ? 3.852 21.254 -3.394 1.00 53.41 82 GLU A CA 1
ATOM 641 C C . GLU A 1 82 ? 4.020 19.857 -4.014 1.00 53.41 82 GLU A C 1
ATOM 643 O O . GLU A 1 82 ? 3.058 19.078 -4.057 1.00 53.41 82 GLU A O 1
ATOM 648 N N . PRO A 1 83 ? 5.204 19.506 -4.537 1.00 47.44 83 PRO A N 1
ATOM 649 C CA . PRO A 1 83 ? 5.498 18.110 -4.754 1.00 47.44 83 PRO A CA 1
ATOM 650 C C . PRO A 1 83 ? 5.636 17.494 -3.364 1.00 47.44 83 PRO A C 1
ATOM 652 O O . PRO A 1 83 ? 6.552 17.852 -2.626 1.00 47.44 83 PRO A O 1
ATOM 655 N N . ASP A 1 84 ? 4.720 16.586 -3.017 1.00 45.88 84 ASP A N 1
ATOM 656 C CA . ASP A 1 84 ? 4.827 15.709 -1.852 1.00 45.88 84 ASP A CA 1
ATOM 657 C C . ASP A 1 84 ? 6.216 15.055 -1.857 1.00 45.88 84 ASP A C 1
ATOM 659 O O . ASP A 1 84 ? 6.466 14.025 -2.493 1.00 45.88 84 ASP A O 1
ATOM 663 N N . PHE A 1 85 ? 7.148 15.686 -1.146 1.00 48.25 85 PHE A N 1
ATOM 664 C CA . PHE A 1 85 ? 8.526 15.262 -0.973 1.00 48.25 85 PHE A CA 1
ATOM 665 C C . PHE A 1 85 ? 8.550 14.149 0.074 1.00 48.25 85 PHE A C 1
ATOM 667 O O . PHE A 1 85 ? 9.162 14.260 1.135 1.00 48.25 85 PHE A O 1
ATOM 674 N N . LEU A 1 86 ? 7.838 13.055 -0.188 1.00 48.78 86 LEU A N 1
ATOM 675 C CA . LEU A 1 86 ? 7.942 11.859 0.627 1.00 48.78 86 LEU A CA 1
ATOM 676 C C . LEU A 1 86 ? 8.905 10.876 -0.030 1.00 48.78 86 LEU A C 1
ATOM 678 O O . LEU A 1 86 ? 8.548 10.039 -0.855 1.00 48.78 86 LEU A O 1
ATOM 682 N N . MET A 1 87 ? 10.127 10.965 0.501 1.00 46.53 87 MET A N 1
ATOM 683 C CA . MET A 1 87 ? 11.105 9.890 0.669 1.00 46.53 87 MET A CA 1
ATOM 684 C C . MET A 1 87 ? 12.290 9.888 -0.302 1.00 46.53 87 MET A C 1
ATOM 686 O O . MET A 1 87 ? 12.607 8.895 -0.956 1.00 46.53 87 MET A O 1
ATOM 690 N N . LEU A 1 88 ? 13.048 10.985 -0.256 1.00 50.38 88 LEU A N 1
ATOM 691 C CA . LEU A 1 88 ? 14.492 10.964 -0.473 1.00 50.38 88 LEU A CA 1
ATOM 692 C C . LEU A 1 88 ? 15.136 10.032 0.579 1.00 50.38 88 LEU A C 1
ATOM 694 O O . LEU A 1 88 ? 15.429 10.458 1.693 1.00 50.38 88 LEU A O 1
ATOM 698 N N . GLY A 1 89 ? 15.292 8.739 0.268 1.00 46.00 89 GLY A N 1
ATOM 699 C CA . GLY A 1 89 ? 16.008 7.822 1.167 1.00 46.00 89 GLY A CA 1
ATOM 700 C C . GLY A 1 89 ? 15.637 6.340 1.152 1.00 46.00 89 GLY A C 1
ATOM 701 O O . GLY A 1 89 ? 15.734 5.706 2.199 1.00 46.00 89 GLY A O 1
ATOM 702 N N . CYS A 1 90 ? 15.243 5.740 0.025 1.00 41.81 90 CYS A N 1
ATOM 703 C CA . CYS A 1 90 ? 15.122 4.277 -0.037 1.00 41.81 90 CYS A CA 1
ATOM 704 C C . CYS A 1 90 ? 15.839 3.685 -1.255 1.00 41.81 90 CYS A C 1
ATOM 706 O O . CYS A 1 90 ? 15.237 3.224 -2.221 1.00 41.81 90 CYS A O 1
ATOM 708 N N . PHE A 1 91 ? 17.169 3.699 -1.160 1.00 46.91 91 PHE A N 1
ATOM 709 C CA . PHE A 1 91 ? 18.061 2.746 -1.818 1.00 46.91 91 PHE A CA 1
ATOM 710 C C . PHE A 1 91 ? 17.453 1.323 -1.720 1.00 46.91 91 PHE A C 1
ATOM 712 O O . PHE A 1 91 ? 17.191 0.834 -0.622 1.00 46.91 91 PHE A O 1
ATOM 719 N N . ASN A 1 92 ? 17.255 0.644 -2.854 1.00 51.03 92 ASN A N 1
ATOM 720 C CA . ASN A 1 92 ? 16.977 -0.802 -2.967 1.00 51.03 92 ASN A CA 1
ATOM 721 C C . ASN A 1 92 ? 15.604 -1.365 -2.539 1.00 51.03 92 ASN A C 1
ATOM 723 O O . ASN A 1 92 ? 15.541 -2.495 -2.051 1.00 51.03 92 ASN A O 1
ATOM 727 N N . PHE A 1 93 ? 14.485 -0.698 -2.819 1.00 44.97 93 PHE A N 1
ATOM 728 C CA . PHE A 1 93 ? 13.200 -1.408 -2.883 1.00 44.97 93 PHE A CA 1
ATOM 729 C C . PHE A 1 93 ? 12.733 -1.538 -4.334 1.00 44.97 93 PHE A C 1
ATOM 731 O O . PHE A 1 93 ? 11.867 -0.801 -4.798 1.00 44.97 93 PHE A O 1
ATOM 738 N N . LEU A 1 94 ? 13.182 -2.601 -5.026 1.00 52.28 94 LEU A N 1
ATOM 739 C CA . LEU A 1 94 ? 12.192 -3.303 -5.848 1.00 52.28 94 LEU A CA 1
ATOM 740 C C . LEU A 1 94 ? 10.994 -3.519 -4.914 1.00 52.28 94 LEU A C 1
ATOM 742 O O . LEU A 1 94 ? 11.229 -3.993 -3.794 1.00 52.28 94 LEU A O 1
ATOM 746 N N . PRO A 1 95 ? 9.740 -3.205 -5.293 1.00 57.03 95 PRO A N 1
ATOM 747 C CA . PRO A 1 95 ? 8.618 -3.719 -4.536 1.00 57.03 95 PRO A CA 1
ATOM 748 C C . PRO A 1 95 ? 8.825 -5.224 -4.552 1.00 57.03 95 PRO A C 1
ATOM 750 O O . PRO A 1 95 ? 8.678 -5.859 -5.603 1.00 57.03 95 PRO A O 1
ATOM 753 N N . SER A 1 96 ? 9.310 -5.769 -3.424 1.00 60.34 96 SER A N 1
ATOM 754 C CA . SER A 1 96 ? 9.553 -7.196 -3.287 1.00 60.34 96 SER A CA 1
ATOM 755 C C . SER A 1 96 ? 8.268 -7.805 -3.798 1.00 60.34 96 SER A C 1
ATOM 757 O O . SER A 1 96 ? 7.192 -7.379 -3.364 1.00 60.34 96 SER A O 1
ATOM 759 N N . LYS A 1 97 ? 8.352 -8.612 -4.864 1.00 61.91 97 LYS A N 1
ATOM 760 C CA . LYS A 1 97 ? 7.166 -9.141 -5.536 1.00 61.91 97 LYS A CA 1
ATOM 761 C C . LYS A 1 97 ? 6.516 -10.074 -4.526 1.00 61.91 97 LYS A C 1
ATOM 763 O O . LYS A 1 97 ? 6.745 -11.282 -4.539 1.00 61.91 97 LYS A O 1
ATOM 768 N N . THR A 1 98 ? 5.787 -9.501 -3.572 1.00 67.62 98 THR A N 1
ATOM 769 C CA . THR A 1 98 ? 5.047 -10.221 -2.563 1.00 67.62 98 THR A CA 1
ATOM 770 C C . THR A 1 98 ? 4.130 -11.093 -3.382 1.00 67.62 98 THR A C 1
ATOM 772 O O . THR A 1 98 ? 3.487 -10.632 -4.331 1.00 67.62 98 THR A O 1
ATOM 775 N N . LYS A 1 99 ? 4.210 -12.401 -3.126 1.00 73.75 99 LYS A N 1
ATOM 776 C CA . LYS A 1 99 ? 3.459 -13.392 -3.891 1.00 73.75 99 LYS A CA 1
ATOM 777 C C . LYS A 1 99 ? 2.032 -12.877 -4.001 1.00 73.75 99 LYS A C 1
ATOM 779 O O . LYS A 1 99 ? 1.425 -12.587 -2.968 1.00 73.75 99 LYS A O 1
ATOM 784 N N . ARG A 1 100 ? 1.540 -12.688 -5.234 1.00 74.62 100 ARG A N 1
ATOM 785 C CA . ARG A 1 100 ? 0.190 -12.162 -5.453 1.00 74.62 100 ARG A CA 1
ATOM 786 C C . ARG A 1 100 ? -0.762 -13.074 -4.696 1.00 74.62 100 ARG A C 1
ATOM 788 O O . ARG A 1 100 ? -0.881 -14.253 -5.019 1.00 74.62 100 ARG A O 1
ATOM 795 N N . VAL A 1 101 ? -1.370 -12.535 -3.647 1.00 82.12 101 VAL A N 1
ATOM 796 C CA . VAL A 1 101 ? -2.282 -13.293 -2.800 1.00 82.12 101 VAL A CA 1
ATOM 797 C C . VAL A 1 101 ? -3.531 -13.555 -3.620 1.00 82.12 101 VAL A C 1
ATOM 799 O O . VAL A 1 101 ? -4.104 -12.639 -4.215 1.00 82.12 101 VAL A O 1
ATOM 802 N N . THR A 1 102 ? -3.950 -14.811 -3.680 1.00 90.81 102 THR A N 1
ATOM 803 C CA . THR A 1 102 ? -5.142 -15.160 -4.455 1.00 90.81 102 THR A CA 1
ATOM 804 C C . THR A 1 102 ? -6.391 -14.555 -3.810 1.00 90.81 102 THR A C 1
ATOM 806 O O . THR A 1 102 ? -6.456 -14.333 -2.596 1.00 90.81 102 THR A O 1
ATOM 809 N N . ARG A 1 103 ? -7.451 -14.346 -4.602 1.00 92.44 103 ARG A N 1
ATOM 810 C CA . ARG A 1 103 ? -8.742 -13.855 -4.086 1.00 92.44 103 ARG A CA 1
ATOM 811 C C . ARG A 1 103 ? -9.291 -14.739 -2.956 1.00 92.44 103 ARG A C 1
ATOM 813 O O . ARG A 1 103 ? -9.937 -14.244 -2.035 1.00 92.44 103 ARG A O 1
ATOM 820 N N . VAL A 1 104 ? -9.011 -16.042 -2.995 1.00 95.69 104 VAL A N 1
ATOM 821 C CA . VAL A 1 104 ? -9.405 -17.010 -1.958 1.00 95.69 104 VAL A CA 1
ATOM 822 C C . VAL A 1 104 ? -8.647 -16.770 -0.650 1.00 95.69 104 VAL A C 1
ATOM 824 O O . VAL A 1 104 ? -9.257 -16.733 0.418 1.00 95.69 104 VAL A O 1
ATOM 827 N N . GLU A 1 105 ? -7.336 -16.552 -0.711 1.00 93.75 105 GLU A N 1
ATOM 828 C CA . GLU A 1 105 ? -6.519 -16.268 0.473 1.00 93.75 105 GLU A CA 1
ATOM 829 C C . GLU A 1 105 ? -6.874 -14.926 1.120 1.00 93.75 105 GLU A C 1
ATOM 831 O O . GLU A 1 105 ? -6.945 -14.847 2.350 1.00 93.75 105 GLU A O 1
ATOM 836 N N . LEU A 1 106 ? -7.177 -13.898 0.318 1.00 94.19 106 LEU A N 1
ATOM 837 C CA . LEU A 1 106 ? -7.700 -12.624 0.826 1.00 94.19 106 LEU A CA 1
ATOM 838 C C . LEU A 1 106 ? -9.002 -12.837 1.608 1.00 94.19 106 LEU A C 1
ATOM 840 O O . LEU A 1 106 ? -9.119 -12.395 2.752 1.00 94.19 106 LEU A O 1
ATOM 844 N N . ASN A 1 107 ? -9.947 -13.597 1.046 1.00 96.25 107 ASN A N 1
ATOM 845 C CA . ASN A 1 107 ? -11.200 -13.939 1.724 1.00 96.25 107 ASN A CA 1
ATOM 846 C C . ASN A 1 107 ? -10.971 -14.746 3.011 1.00 96.25 107 ASN A C 1
ATOM 848 O O . ASN A 1 107 ? -11.625 -14.501 4.030 1.00 96.25 107 ASN A O 1
ATOM 852 N N . ARG A 1 108 ? -10.014 -15.682 3.006 1.00 96.50 108 ARG A N 1
ATOM 853 C CA . ARG A 1 108 ? -9.642 -16.462 4.196 1.00 96.50 108 ARG A CA 1
ATOM 854 C C . ARG A 1 108 ? -9.121 -15.559 5.315 1.00 96.50 108 ARG A C 1
ATOM 856 O O . ARG A 1 108 ? -9.538 -15.711 6.466 1.00 96.50 108 ARG A O 1
ATOM 863 N N . ARG A 1 109 ? -8.249 -14.602 4.982 1.00 95.88 109 ARG A N 1
ATOM 864 C CA . ARG A 1 109 ? -7.719 -13.609 5.932 1.00 95.88 109 ARG A CA 1
ATOM 865 C C . ARG A 1 109 ? -8.822 -12.697 6.458 1.00 95.88 109 ARG A C 1
ATOM 867 O O . ARG A 1 109 ? -8.919 -12.521 7.668 1.00 95.88 109 ARG A O 1
ATOM 874 N N . ALA A 1 110 ? -9.697 -12.197 5.586 1.00 96.50 110 ALA A N 1
ATOM 875 C CA . ALA A 1 110 ? -10.819 -11.345 5.976 1.00 96.50 110 ALA A CA 1
ATOM 876 C C . ALA A 1 110 ? -11.743 -12.039 6.993 1.00 96.50 110 ALA A C 1
ATOM 878 O O . ALA A 1 110 ? -12.058 -11.464 8.036 1.00 96.50 110 ALA A O 1
ATOM 879 N N . ARG A 1 111 ? -12.100 -13.310 6.749 1.00 96.75 111 ARG A N 1
ATOM 880 C CA . ARG A 1 111 ? -12.897 -14.115 7.693 1.00 96.75 111 ARG A CA 1
ATOM 881 C C . ARG A 1 111 ? -12.201 -14.270 9.046 1.00 96.75 111 ARG A C 1
ATOM 883 O O . ARG A 1 111 ? -12.829 -14.063 10.082 1.00 96.75 111 ARG A O 1
ATOM 890 N N . ARG A 1 112 ? -10.903 -14.595 9.053 1.00 97.19 112 ARG A N 1
ATOM 891 C CA . ARG A 1 112 ? -10.121 -14.743 10.293 1.00 97.19 112 ARG A CA 1
ATOM 892 C C . ARG A 1 112 ? -10.043 -13.431 11.074 1.00 97.19 112 ARG A C 1
ATOM 894 O O . ARG A 1 11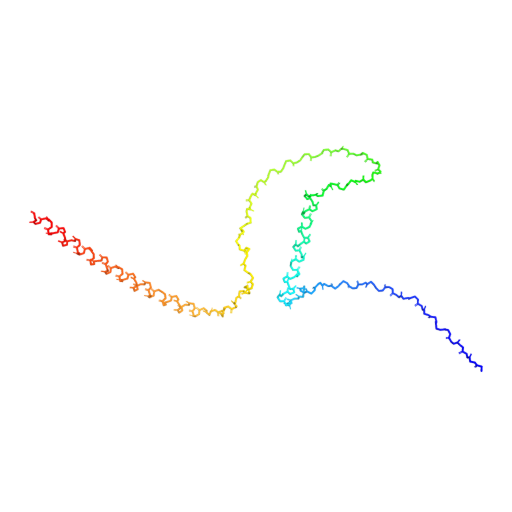2 ? -10.299 -13.431 12.275 1.00 97.19 112 ARG A O 1
ATOM 901 N N . ASN A 1 113 ? -9.755 -12.325 10.392 1.00 96.00 113 ASN A N 1
ATOM 902 C CA . ASN A 1 113 ? -9.672 -11.002 11.006 1.00 96.00 113 ASN A CA 1
ATOM 903 C C . ASN A 1 113 ? -11.018 -10.570 11.595 1.00 96.00 113 ASN A C 1
ATOM 905 O O . ASN A 1 113 ? -11.048 -10.073 12.717 1.00 96.00 113 ASN A O 1
ATOM 909 N N . LYS A 1 114 ? -12.133 -10.825 10.898 1.00 97.25 114 LYS A N 1
ATOM 910 C CA . LYS A 1 114 ? -13.481 -10.556 11.419 1.00 97.25 114 LYS A CA 1
ATOM 911 C C . LYS A 1 114 ? -13.755 -11.327 12.715 1.00 97.25 114 LYS A C 1
ATOM 913 O O . LYS A 1 114 ? -14.214 -10.735 13.685 1.00 97.25 114 LYS A O 1
ATOM 918 N N . MET A 1 115 ? -13.423 -12.620 12.760 1.00 95.88 115 MET A N 1
ATOM 919 C CA . MET A 1 115 ? -13.588 -13.427 13.977 1.00 95.88 115 MET A CA 1
ATOM 920 C C . MET A 1 115 ? -12.713 -12.936 15.135 1.00 95.88 115 MET A C 1
ATOM 922 O O . MET A 1 115 ? -13.155 -12.947 16.280 1.00 95.88 115 MET A O 1
ATOM 926 N N . LEU A 1 116 ? -11.473 -12.523 14.859 1.00 96.81 116 LEU A N 1
ATOM 927 C CA . LEU A 1 116 ? -10.575 -11.994 15.888 1.00 96.81 116 LEU A CA 1
ATOM 928 C C . LEU A 1 116 ? -11.086 -10.666 16.452 1.00 96.81 116 LEU A C 1
ATOM 930 O O . LEU A 1 116 ? -11.142 -10.529 17.671 1.00 96.81 116 LEU A O 1
ATOM 934 N N . LYS A 1 117 ? -11.521 -9.738 15.590 1.00 97.62 117 LYS A N 1
ATOM 935 C CA . LYS A 1 117 ? -12.123 -8.464 16.013 1.00 97.62 117 LYS A CA 1
ATOM 936 C C . LYS A 1 117 ? -13.340 -8.691 16.909 1.00 97.62 117 LYS A C 1
ATOM 938 O O . LYS A 1 117 ? -13.342 -8.217 18.038 1.00 97.62 117 LYS A O 1
ATOM 943 N N . ALA A 1 118 ? -14.276 -9.539 16.477 1.00 97.44 118 ALA A N 1
ATOM 944 C CA . ALA A 1 118 ? -15.461 -9.875 17.268 1.00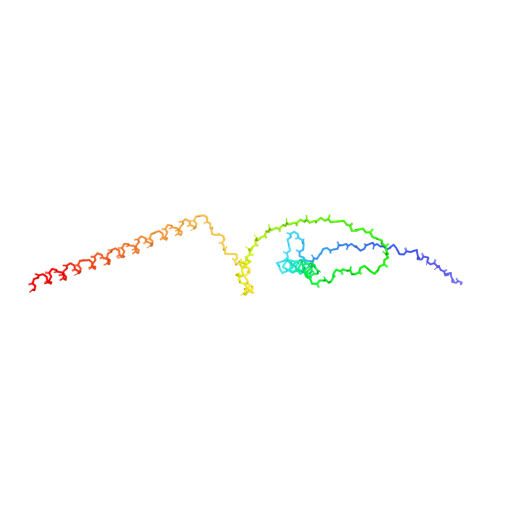 97.44 118 ALA A CA 1
ATOM 945 C C . ALA A 1 118 ? -15.110 -10.493 18.637 1.00 97.44 118 ALA A C 1
ATOM 947 O O . ALA A 1 118 ? -15.726 -10.171 19.649 1.00 97.44 118 ALA A O 1
ATOM 948 N N . LYS A 1 119 ? -14.090 -11.363 18.703 1.00 96.06 119 LYS A N 1
ATOM 949 C CA . LYS A 1 119 ? -13.622 -11.933 19.979 1.00 96.06 119 LYS A CA 1
ATOM 950 C C . LYS A 1 119 ? -13.016 -10.879 20.905 1.00 96.06 119 LYS A C 1
ATOM 952 O O . LYS A 1 119 ? -13.227 -10.958 22.112 1.00 96.06 119 LYS A O 1
ATOM 957 N N . VAL A 1 120 ? -12.248 -9.936 20.363 1.00 98.00 120 VAL A N 1
ATOM 958 C CA . VAL A 1 120 ? -11.654 -8.837 21.140 1.00 98.00 120 VAL A CA 1
ATOM 959 C C . VAL A 1 120 ? -12.744 -7.902 21.653 1.00 98.00 120 VAL A C 1
ATOM 961 O O . VAL A 1 120 ? -12.761 -7.597 22.840 1.00 98.00 120 VAL A O 1
ATOM 964 N N . GLU A 1 121 ? -13.687 -7.510 20.800 1.00 97.50 121 GLU A N 1
ATOM 965 C CA . GLU A 1 121 ? -14.839 -6.685 21.180 1.00 97.50 121 GLU A CA 1
ATOM 966 C C . GLU A 1 121 ? -15.670 -7.356 22.281 1.00 97.50 121 GLU A C 1
ATOM 968 O O . GLU A 1 121 ? -15.969 -6.727 23.290 1.00 97.50 121 GLU A O 1
ATOM 973 N N . ALA A 1 122 ? -15.942 -8.660 22.172 1.00 97.81 122 ALA A N 1
ATOM 974 C CA . ALA A 1 122 ? -16.654 -9.400 23.212 1.00 97.81 122 ALA A CA 1
ATOM 975 C C . ALA A 1 122 ? -15.899 -9.451 24.553 1.00 97.81 122 ALA A C 1
ATOM 977 O O . ALA A 1 122 ? -16.530 -9.483 25.608 1.00 97.81 122 ALA A O 1
ATOM 978 N N . ARG A 1 123 ? -14.558 -9.479 24.543 1.00 97.25 123 ARG A N 1
ATOM 979 C CA . ARG A 1 123 ? -13.758 -9.392 25.778 1.00 97.25 123 ARG A CA 1
ATOM 980 C C . ARG A 1 123 ? -13.846 -8.002 26.395 1.00 97.25 123 ARG A C 1
ATOM 982 O O . ARG A 1 123 ? -14.149 -7.913 27.576 1.00 97.25 123 ARG A O 1
ATOM 989 N N . LYS A 1 124 ? -13.696 -6.955 25.581 1.00 98.06 124 LYS A N 1
ATOM 990 C CA . LYS A 1 124 ? -13.843 -5.561 26.022 1.00 98.06 124 LYS A CA 1
ATOM 991 C C . LYS A 1 124 ? -15.222 -5.299 26.627 1.00 98.06 124 LYS A C 1
ATOM 993 O O . LYS A 1 124 ? -15.312 -4.735 27.704 1.00 98.06 124 LYS A O 1
ATOM 998 N N . LEU A 1 125 ? -16.293 -5.774 25.988 1.00 97.75 125 LEU A N 1
ATOM 999 C CA . LEU A 1 125 ? -17.652 -5.646 26.528 1.00 97.75 125 LEU A CA 1
ATOM 1000 C C . LEU A 1 125 ? -17.816 -6.370 27.871 1.00 97.75 125 LEU A C 1
ATOM 1002 O O . LEU A 1 125 ? -18.472 -5.853 28.767 1.00 97.75 125 LEU A O 1
ATOM 1006 N N . LYS A 1 126 ? -17.204 -7.549 28.036 1.00 97.81 126 LYS A N 1
ATOM 1007 C CA . LYS A 1 126 ? -17.209 -8.267 29.321 1.00 97.81 126 LYS A CA 1
ATOM 1008 C C . LYS A 1 126 ? -16.420 -7.537 30.404 1.00 97.81 126 LYS A C 1
ATOM 1010 O O . LYS A 1 126 ? -16.816 -7.593 31.559 1.00 97.81 126 LYS A O 1
ATOM 1015 N N . GLU A 1 127 ? -15.301 -6.918 30.051 1.00 98.12 127 GLU A N 1
ATOM 1016 C CA . GLU A 1 127 ? -14.500 -6.108 30.974 1.00 98.12 127 GLU A CA 1
ATOM 1017 C C . GLU A 1 127 ? -15.286 -4.873 31.424 1.00 98.12 127 GLU A C 1
ATOM 1019 O O . GLU A 1 127 ? -15.457 -4.689 32.625 1.00 98.12 127 GLU A O 1
ATOM 1024 N N . LEU A 1 128 ? -15.879 -4.131 30.483 1.00 98.06 128 LEU A N 1
ATOM 1025 C CA . LEU A 1 128 ? -16.741 -2.981 30.777 1.00 98.06 128 LEU A CA 1
ATOM 1026 C C . LEU A 1 128 ? -17.958 -3.366 31.628 1.00 98.06 128 LEU A C 1
ATOM 1028 O O . LEU A 1 128 ? -18.295 -2.657 32.566 1.00 98.06 128 LEU A O 1
ATOM 1032 N N . SER A 1 129 ? -18.601 -4.506 31.350 1.00 97.88 129 SER A N 1
ATOM 1033 C CA . SER A 1 129 ? -19.724 -4.990 32.168 1.00 97.88 129 SER A CA 1
ATOM 1034 C C . SER A 1 129 ? -19.310 -5.212 33.622 1.00 97.88 129 SER A C 1
ATOM 1036 O O . SER A 1 129 ? -20.024 -4.796 34.523 1.00 97.88 129 SER A O 1
ATOM 1038 N N . LYS A 1 130 ? -18.146 -5.831 33.855 1.00 98.00 130 LYS A N 1
ATOM 1039 C CA . LYS A 1 130 ? -17.636 -6.057 35.215 1.00 98.00 130 LYS A CA 1
ATOM 1040 C C . LYS A 1 130 ? -17.274 -4.756 35.923 1.00 98.00 130 LYS A C 1
ATOM 1042 O O . LYS A 1 130 ? -17.414 -4.672 37.135 1.00 98.00 130 LYS A O 1
ATOM 1047 N N . GLU A 1 131 ? -16.761 -3.779 35.185 1.00 98.00 131 GLU A N 1
ATOM 1048 C CA . GLU A 1 131 ? -16.441 -2.455 35.719 1.00 98.00 131 GLU A CA 1
ATOM 1049 C C . GLU A 1 131 ? -17.709 -1.709 36.146 1.00 98.00 131 GLU A C 1
ATOM 1051 O O . GLU A 1 131 ? -17.757 -1.188 37.255 1.00 98.00 131 GLU A O 1
ATOM 1056 N N . ILE A 1 132 ? -18.763 -1.753 35.325 1.00 97.88 132 ILE A N 1
ATOM 1057 C CA . ILE A 1 132 ? -20.079 -1.204 35.676 1.00 97.88 132 ILE A CA 1
ATOM 1058 C C . ILE A 1 132 ? -20.629 -1.893 36.930 1.00 97.88 132 ILE A C 1
ATOM 1060 O O . ILE A 1 132 ? -21.025 -1.206 37.868 1.00 97.88 132 ILE A O 1
ATOM 1064 N N . ASP A 1 133 ? -20.604 -3.230 36.981 1.00 97.56 133 ASP A N 1
ATOM 1065 C CA . ASP A 1 133 ? -21.068 -3.984 38.152 1.00 97.56 133 ASP A CA 1
ATOM 1066 C C . ASP A 1 133 ? -20.295 -3.590 39.425 1.00 97.56 133 ASP A C 1
ATOM 1068 O O . ASP A 1 133 ? -20.882 -3.499 40.502 1.00 97.56 133 ASP A O 1
ATOM 1072 N N . ARG A 1 134 ? -18.987 -3.319 39.304 1.00 97.56 134 ARG A N 1
ATOM 1073 C CA . ARG A 1 134 ? -18.135 -2.869 40.414 1.00 97.56 134 ARG A CA 1
ATOM 1074 C C . ARG A 1 134 ? -18.511 -1.471 40.909 1.00 97.56 134 ARG A C 1
ATOM 1076 O O . ARG A 1 134 ? -18.640 -1.287 42.112 1.00 97.56 134 ARG A O 1
ATOM 1083 N N . ILE A 1 135 ? -18.710 -0.515 40.001 1.00 96.81 135 ILE A N 1
ATOM 1084 C CA . ILE A 1 135 ? -19.107 0.862 40.347 1.00 96.81 135 ILE A CA 1
ATOM 1085 C C . ILE A 1 135 ? -20.494 0.871 41.001 1.00 96.81 135 ILE A C 1
ATOM 1087 O O . ILE A 1 135 ? -20.722 1.588 41.968 1.00 96.81 135 ILE A O 1
ATOM 1091 N N . LEU A 1 136 ? -21.427 0.049 40.513 1.00 96.25 136 LEU A N 1
ATOM 1092 C CA . LEU A 1 136 ? -22.757 -0.066 41.117 1.00 96.25 136 LEU A CA 1
ATOM 1093 C C . LEU A 1 136 ? -22.701 -0.602 42.553 1.00 96.25 136 LEU A C 1
ATOM 1095 O O . LEU A 1 136 ? -23.491 -0.170 43.388 1.00 96.25 136 LEU A O 1
ATOM 1099 N N . GLN A 1 137 ? -21.784 -1.532 42.838 1.00 95.94 137 GLN A N 1
ATOM 1100 C CA . GLN A 1 137 ? -21.541 -2.001 44.205 1.00 95.94 137 GLN A CA 1
ATOM 1101 C C . GLN A 1 137 ? -20.982 -0.881 45.087 1.00 95.94 137 GLN A C 1
ATOM 1103 O O . GLN A 1 137 ? -21.489 -0.693 46.185 1.00 95.94 137 GLN A O 1
ATOM 1108 N N . GLU A 1 138 ? -20.008 -0.118 44.585 1.00 95.12 138 GLU A N 1
ATOM 1109 C CA . GLU A 1 138 ? -19.405 1.022 45.291 1.00 95.12 138 GLU A CA 1
ATOM 1110 C C . GLU A 1 138 ? -20.447 2.097 45.649 1.00 95.12 138 GLU A C 1
ATOM 1112 O O . GLU A 1 138 ? -20.554 2.477 46.810 1.00 95.12 138 GLU A O 1
ATOM 1117 N N . ILE A 1 139 ? -21.304 2.496 44.701 1.00 94.88 139 ILE A N 1
ATOM 1118 C CA . ILE A 1 139 ? -22.392 3.463 44.949 1.00 94.88 139 ILE A CA 1
ATOM 1119 C C . ILE A 1 139 ? -23.379 2.933 46.001 1.00 94.88 139 ILE A C 1
ATOM 1121 O O . ILE A 1 139 ? -23.809 3.664 46.888 1.00 94.88 139 ILE A O 1
ATOM 1125 N N . ALA A 1 140 ? -23.750 1.652 45.918 1.00 94.31 140 ALA A N 1
ATOM 1126 C CA . ALA A 1 140 ? -24.692 1.048 46.860 1.00 94.31 140 ALA A CA 1
ATOM 1127 C C . ALA A 1 140 ? -24.115 0.879 48.279 1.00 94.31 140 ALA A C 1
ATOM 1129 O O . ALA A 1 140 ? -24.882 0.694 49.230 1.00 94.31 140 ALA A O 1
ATOM 1130 N N . GLU A 1 141 ? -22.789 0.861 48.418 1.00 93.69 141 GLU A N 1
ATOM 1131 C CA . GLU A 1 141 ? -22.094 0.908 49.705 1.00 93.69 141 GLU A CA 1
ATOM 1132 C C . GLU A 1 141 ? -22.035 2.346 50.237 1.00 93.69 141 GLU A C 1
ATOM 1134 O O . GLU A 1 141 ? -22.378 2.550 51.399 1.00 93.69 141 GLU A O 1
ATOM 1139 N N . GLU A 1 142 ? -21.725 3.330 49.387 1.00 86.94 142 GLU A N 1
ATOM 1140 C CA . GLU A 1 142 ? -21.680 4.758 49.747 1.00 86.94 142 GLU A CA 1
ATOM 1141 C C . GLU A 1 142 ? -23.055 5.307 50.184 1.00 86.94 142 GLU A C 1
ATOM 1143 O O . GLU A 1 142 ? -23.134 6.095 51.116 1.00 86.94 142 GLU A O 1
ATOM 1148 N N . GLU A 1 143 ? -24.166 4.846 49.595 1.00 79.44 143 GLU A N 1
ATOM 1149 C CA . GLU A 1 143 ? -25.524 5.235 50.032 1.00 79.44 143 GLU A CA 1
ATOM 1150 C C . GLU A 1 143 ? -25.962 4.626 51.381 1.00 79.44 143 GLU A C 1
ATOM 1152 O O . GLU A 1 143 ? -26.987 5.030 51.940 1.00 79.44 143 GLU A O 1
ATOM 1157 N N . LYS A 1 144 ? -25.250 3.613 51.889 1.00 76.50 144 LYS A N 1
ATOM 1158 C CA . LYS A 1 144 ? -25.549 2.988 53.191 1.00 76.50 144 LYS A CA 1
ATOM 1159 C C . LYS A 1 144 ? -24.760 3.599 54.347 1.00 76.50 144 LYS A C 1
ATOM 1161 O O . LYS A 1 144 ? -25.092 3.285 55.494 1.00 76.50 144 LYS A O 1
ATOM 1166 N N . GLU A 1 145 ? -23.733 4.390 54.053 1.00 58.62 145 GLU A N 1
ATOM 1167 C CA . GLU A 1 145 ? -22.923 5.137 55.024 1.00 58.62 145 GLU A CA 1
ATOM 1168 C C . GLU A 1 145 ? -23.553 6.509 55.327 1.00 58.62 145 GLU A C 1
ATOM 1170 O O . GLU A 1 145 ? -23.548 6.896 56.521 1.00 58.62 145 GLU A O 1
#

Organism: NCBI:txid194707

Secondary structure (DSSP, 8-state):
--------------PPPP-PPPTT-SSS--HHHHHHHHHHHHHHHHHHHHHHHHS--------------------------------S--TT----------HHHHHHHHHHHHHHHHHHHHHHHHHHHHHHHHHHHHHHHHTT-

pLDDT: mean 76.41, std 20.04, range [40.72, 98.12]

Foldseek 3Di:
DDDDDDDDDDDDDPDPDDDDDFQQPDPDGDPVSVVVSVVVVVVVVVVVVCCVVPPDDPPPPDDDDDDDDDDDDDDDDDDPDDPPPPDPDDDDDPVPPPPPQDPVNVVVVVVVVVVVVVVVVVVVVVVVVVVVVVVVVVVVVVVVD

Sequence (145 aa):
MWIRVNFRISKSSEIPAVEVESPGCSYNPLFESHQDSLAHAVVKEMEKVYKGELGPEPVDDGDDDVKEENLDQHGDAEVEKEPDFLMLGCFNFLPSKTKRVTRVELNRRARRNKMLKAKVEARKLKELSKEIDRILQEIAEEEKE

Radius of gyration: 38.37 Å; chains: 1; bounding box: 85×64×120 Å

InterPro domains:
  IPR011687 Ribosome biogenesis protein Nop53/GLTSCR2 [PF07767] (12-144)
  IPR011687 Ribosome biogenesis protein Nop53/GLTSCR2 [PTHR14211] (10-145)